Protein AF-A0A7Y3AHX5-F1 (afdb_monomer_lite)

Secondary structure (DSSP, 8-state):
------SGGGBTTEEEEETTEEEE-SSPPEEEE-TTS-EEEEPPEEETT---S---BGGGTTT-TT---------

Sequence (75 aa):
MTEKKQTCENCIYWETLADPRGECRKNPPALVISEGGSEAAEWPKTTR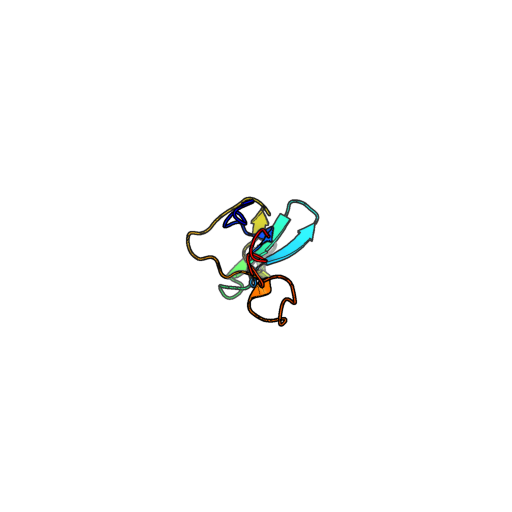GSWCGEHTLKCYIIGCEWCDDREGPDL

Structure (mmCIF, N/CA/C/O backbone):
data_AF-A0A7Y3AHX5-F1
#
_entry.id   AF-A0A7Y3AHX5-F1
#
loop_
_atom_site.group_PDB
_atom_site.id
_atom_site.type_symbol
_atom_site.label_atom_id
_atom_site.label_alt_id
_atom_site.label_comp_id
_atom_site.label_asym_id
_atom_site.label_entity_id
_atom_site.label_seq_id
_atom_site.pdbx_PDB_ins_code
_atom_site.Cartn_x
_atom_site.Cartn_y
_atom_site.Cartn_z
_atom_site.occupancy
_atom_site.B_iso_or_equiv
_atom_site.auth_seq_id
_atom_site.auth_comp_id
_atom_site.auth_asym_id
_atom_site.auth_atom_id
_atom_site.pdbx_PDB_model_num
ATOM 1 N N . MET A 1 1 ? -16.810 8.255 20.052 1.00 40.34 1 MET A N 1
ATOM 2 C CA . MET A 1 1 ? -16.357 7.097 19.254 1.00 40.34 1 MET A CA 1
ATOM 3 C C . MET A 1 1 ? -15.795 7.604 17.933 1.00 40.34 1 MET A C 1
ATOM 5 O O . MET A 1 1 ? -16.571 7.959 17.057 1.00 40.34 1 MET A O 1
ATOM 9 N N . THR A 1 2 ? -14.476 7.729 17.784 1.00 49.53 2 THR A N 1
ATOM 10 C CA . THR A 1 2 ? -13.899 8.030 16.462 1.00 49.53 2 THR A CA 1
ATOM 11 C C . THR A 1 2 ? -13.592 6.695 15.804 1.00 49.53 2 THR A C 1
ATOM 13 O O . THR A 1 2 ? -12.554 6.095 16.071 1.00 49.53 2 THR A O 1
ATOM 16 N N . GLU A 1 3 ? -14.534 6.185 15.013 1.00 59.88 3 GLU A N 1
ATOM 17 C CA . GLU A 1 3 ? -14.321 4.989 14.197 1.00 59.88 3 GLU A CA 1
ATOM 18 C C . GLU A 1 3 ? -13.059 5.195 13.344 1.00 59.88 3 GLU A C 1
ATOM 20 O O . GLU A 1 3 ? -12.949 6.181 12.604 1.00 59.88 3 GLU A O 1
ATOM 25 N N . LYS A 1 4 ? -12.059 4.310 13.479 1.00 67.44 4 LYS A N 1
ATOM 26 C CA . LYS A 1 4 ? -10.882 4.365 12.606 1.00 67.44 4 LYS A CA 1
ATOM 27 C C . LYS A 1 4 ? -11.341 4.021 11.198 1.00 67.44 4 LYS A C 1
ATOM 29 O O . LYS A 1 4 ? -11.692 2.877 10.919 1.00 67.44 4 LYS A O 1
ATOM 34 N N . LYS A 1 5 ? -11.332 5.026 10.323 1.00 80.44 5 LYS A N 1
ATOM 35 C CA . LYS A 1 5 ? -11.729 4.877 8.924 1.00 80.44 5 LYS A CA 1
ATOM 36 C C . LYS A 1 5 ? -10.902 3.770 8.274 1.00 80.44 5 LYS A C 1
ATOM 38 O O . LYS A 1 5 ? -9.683 3.718 8.451 1.00 80.44 5 LYS A O 1
ATOM 43 N N . GLN A 1 6 ? -11.576 2.906 7.522 1.00 88.88 6 GLN A N 1
ATOM 44 C CA . GLN A 1 6 ? -10.956 1.827 6.756 1.00 88.88 6 GLN A CA 1
ATOM 45 C C . GLN A 1 6 ? -10.214 2.417 5.554 1.00 88.88 6 GLN A C 1
ATOM 47 O O . GLN A 1 6 ? -10.703 2.391 4.434 1.00 88.88 6 GLN A O 1
ATOM 52 N N . THR A 1 7 ? -9.048 3.004 5.797 1.00 92.69 7 THR A N 1
ATOM 53 C CA . THR A 1 7 ? -8.222 3.666 4.785 1.00 92.69 7 THR A CA 1
ATOM 54 C C . THR A 1 7 ? -6.824 3.065 4.763 1.00 92.69 7 THR A C 1
ATOM 56 O O . THR A 1 7 ? -6.383 2.423 5.719 1.00 92.69 7 THR A O 1
ATOM 59 N N . CYS A 1 8 ? -6.105 3.262 3.660 1.00 93.31 8 CYS A N 1
ATOM 60 C CA . CYS A 1 8 ? -4.734 2.798 3.499 1.00 93.31 8 CYS A CA 1
ATOM 61 C C . CYS A 1 8 ? -3.831 3.229 4.665 1.00 93.31 8 CYS A C 1
ATOM 63 O O . CYS A 1 8 ? -3.090 2.399 5.174 1.00 93.31 8 CYS A O 1
ATOM 65 N N . GLU A 1 9 ? -3.948 4.457 5.178 1.00 92.19 9 GLU A N 1
ATOM 66 C CA . GLU A 1 9 ? -3.118 4.939 6.299 1.00 92.19 9 GLU A CA 1
ATOM 67 C C . GLU A 1 9 ? -3.208 4.060 7.564 1.00 92.19 9 GLU A C 1
ATOM 69 O O . GLU A 1 9 ? -2.219 3.891 8.284 1.00 92.19 9 GLU A O 1
ATOM 74 N N . ASN A 1 10 ? -4.376 3.448 7.796 1.00 90.12 10 ASN A N 1
ATOM 75 C CA . ASN A 1 10 ? -4.676 2.614 8.958 1.00 90.12 10 ASN A CA 1
ATOM 76 C C . ASN A 1 10 ? -4.447 1.111 8.701 1.00 90.12 10 ASN A C 1
ATOM 78 O O . ASN A 1 10 ? -4.550 0.306 9.634 1.00 90.12 10 ASN A O 1
ATOM 82 N N . CYS A 1 11 ? -4.095 0.735 7.468 1.00 92.00 11 CYS A N 1
ATOM 83 C CA . CYS A 1 11 ? -3.945 -0.649 7.030 1.00 92.00 11 CYS A CA 1
ATOM 84 C C . CYS A 1 11 ? -2.526 -1.185 7.266 1.00 92.00 11 CYS A C 1
ATOM 86 O O . CYS A 1 11 ? -1.553 -0.563 6.847 1.00 92.00 11 CYS A O 1
ATOM 88 N N . ILE A 1 12 ? -2.384 -2.373 7.858 1.00 92.94 12 ILE A N 1
ATOM 89 C CA . ILE A 1 12 ? -1.097 -3.026 8.161 1.00 92.94 12 ILE A CA 1
ATOM 90 C C . ILE A 1 12 ? -0.204 -3.220 6.939 1.00 92.94 12 ILE A C 1
ATOM 92 O O . ILE A 1 12 ? 1.015 -3.172 7.051 1.00 92.94 12 ILE A O 1
ATOM 96 N N . TYR A 1 13 ? -0.815 -3.387 5.772 1.00 93.81 13 TYR A N 1
ATOM 97 C CA . TYR A 1 13 ? -0.102 -3.620 4.526 1.00 93.81 13 TYR A CA 1
ATOM 98 C C . TYR A 1 13 ? 0.375 -2.334 3.850 1.00 93.81 13 TYR A C 1
ATOM 100 O O . TYR A 1 13 ? 1.003 -2.419 2.802 1.00 93.81 13 TYR A O 1
ATOM 108 N N . TRP A 1 14 ? 0.040 -1.153 4.368 1.00 94.44 14 TRP A N 1
ATOM 109 C CA . TRP A 1 14 ? 0.366 0.105 3.704 1.00 94.44 14 TRP A CA 1
ATOM 110 C C . TRP A 1 14 ? 1.589 0.780 4.322 1.00 94.44 14 TRP A C 1
ATOM 112 O O . TRP A 1 14 ? 1.615 1.082 5.525 1.00 94.44 14 TRP A O 1
ATOM 122 N N . GLU A 1 15 ? 2.572 1.065 3.474 1.00 95.00 15 GLU A N 1
ATOM 123 C CA . GLU A 1 15 ? 3.803 1.766 3.825 1.00 95.00 15 GLU A CA 1
ATOM 124 C C . GLU A 1 15 ? 3.823 3.152 3.171 1.00 95.00 15 GLU A C 1
ATOM 126 O O . GLU A 1 15 ? 3.580 3.301 1.972 1.00 95.00 15 GLU A O 1
ATOM 131 N N . THR A 1 16 ? 4.092 4.188 3.968 1.00 95.06 16 THR A N 1
ATOM 132 C CA . THR A 1 16 ? 4.164 5.567 3.474 1.00 95.06 16 THR A CA 1
ATOM 133 C C . THR A 1 16 ? 5.456 5.767 2.690 1.00 95.06 16 THR A C 1
ATOM 135 O O . THR A 1 16 ? 6.537 5.545 3.226 1.00 95.06 16 THR A O 1
ATOM 138 N N . LEU A 1 17 ? 5.344 6.264 1.457 1.00 92.88 17 LEU A N 1
ATOM 139 C CA . LEU A 1 17 ? 6.493 6.662 0.639 1.00 92.88 17 LEU A CA 1
ATOM 140 C C . LEU A 1 17 ? 6.723 8.174 0.717 1.00 92.88 17 LEU A C 1
ATOM 142 O O . LEU A 1 17 ? 7.793 8.634 1.100 1.00 92.88 17 LEU A O 1
ATOM 146 N N . ALA A 1 18 ? 5.700 8.949 0.360 1.00 91.50 18 ALA A N 1
ATOM 147 C CA . ALA A 1 18 ? 5.710 10.407 0.390 1.00 91.50 18 ALA A CA 1
ATOM 148 C C . ALA A 1 18 ? 4.264 10.895 0.459 1.00 91.50 18 ALA A C 1
ATOM 150 O O . ALA A 1 18 ? 3.498 10.616 -0.458 1.00 91.50 18 ALA A O 1
ATOM 151 N N . ASP A 1 19 ? 3.872 11.600 1.522 1.00 85.25 19 ASP A N 1
ATOM 152 C CA . ASP A 1 19 ? 2.474 11.991 1.746 1.00 85.25 19 ASP A CA 1
ATOM 153 C C . ASP A 1 19 ? 1.881 12.763 0.543 1.00 85.25 19 ASP A C 1
ATOM 155 O O . ASP A 1 19 ? 2.532 13.670 0.019 1.00 85.25 19 ASP A O 1
ATOM 159 N N . PRO A 1 20 ? 0.669 12.416 0.062 1.00 91.94 20 PRO A N 1
ATOM 160 C CA . PRO A 1 20 ? -0.273 11.418 0.587 1.00 91.94 20 PRO A CA 1
ATOM 161 C C . PRO A 1 20 ? -0.154 10.026 -0.065 1.00 91.94 20 PRO A C 1
ATOM 163 O O . PRO A 1 20 ? -1.119 9.263 -0.058 1.00 91.94 20 PRO A O 1
ATOM 166 N N . ARG A 1 21 ? 0.977 9.698 -0.693 1.00 95.62 21 ARG A N 1
ATOM 167 C CA . ARG A 1 21 ? 1.233 8.451 -1.430 1.00 95.62 21 ARG A CA 1
ATOM 168 C C . ARG A 1 21 ? 2.010 7.429 -0.597 1.00 95.62 21 ARG A C 1
ATOM 170 O O . ARG A 1 21 ? 2.915 7.753 0.172 1.00 95.62 21 ARG A O 1
ATOM 177 N N . GLY A 1 22 ? 1.691 6.168 -0.829 1.00 95.19 22 GLY A N 1
ATOM 178 C CA . GLY A 1 22 ? 2.390 5.020 -0.272 1.00 95.19 22 GLY A CA 1
ATOM 179 C C . GLY A 1 22 ? 2.236 3.806 -1.170 1.00 95.19 22 GLY A C 1
ATOM 180 O O . GLY A 1 22 ? 1.662 3.890 -2.259 1.00 95.19 22 GLY A O 1
ATOM 181 N N . GLU A 1 23 ? 2.740 2.679 -0.706 1.00 96.12 23 GLU A N 1
ATOM 182 C CA . GLU A 1 23 ? 2.675 1.400 -1.398 1.00 96.12 23 GLU A CA 1
ATOM 183 C C . GLU A 1 23 ? 1.897 0.367 -0.580 1.00 96.12 23 GLU A C 1
ATOM 185 O O . GLU A 1 23 ? 1.931 0.357 0.650 1.00 96.12 23 GLU A O 1
AT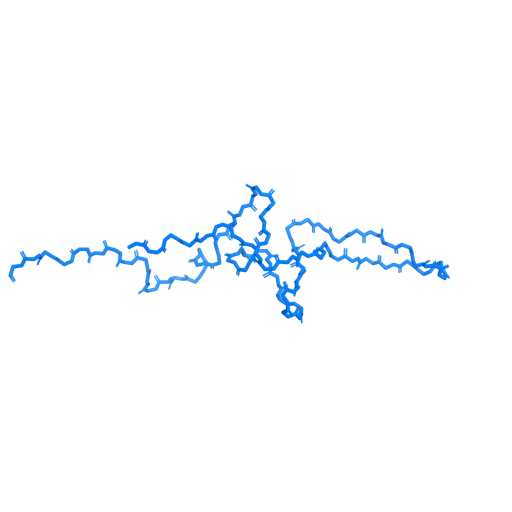OM 190 N N . CYS A 1 24 ? 1.147 -0.489 -1.273 1.00 95.00 24 CYS A N 1
ATOM 191 C CA . CYS A 1 24 ? 0.395 -1.576 -0.661 1.00 95.00 24 CYS A CA 1
ATOM 192 C C . CYS A 1 24 ? 1.166 -2.892 -0.802 1.00 95.00 24 CYS A C 1
ATOM 194 O O . CYS A 1 24 ? 1.328 -3.406 -1.905 1.00 95.00 24 CYS A O 1
ATOM 196 N N . ARG A 1 25 ? 1.575 -3.470 0.326 1.00 94.75 25 ARG A N 1
ATOM 197 C CA . ARG A 1 25 ? 2.334 -4.725 0.433 1.00 94.75 25 ARG A CA 1
ATOM 198 C C . ARG A 1 25 ? 1.451 -5.971 0.497 1.00 94.75 25 ARG A C 1
ATOM 200 O O . ARG A 1 25 ? 1.949 -7.069 0.722 1.00 94.75 25 ARG A O 1
ATOM 207 N N . LYS A 1 26 ? 0.131 -5.812 0.341 1.00 94.38 26 LYS A N 1
ATOM 208 C CA . LYS A 1 26 ? -0.824 -6.925 0.416 1.00 94.38 26 LYS A CA 1
ATOM 209 C C . LYS A 1 26 ? -0.688 -7.872 -0.776 1.00 94.38 26 LYS A C 1
ATOM 211 O O . LYS A 1 26 ? -0.715 -9.085 -0.608 1.00 94.38 26 LYS A O 1
ATOM 216 N N . ASN A 1 27 ? -0.574 -7.296 -1.967 1.00 90.69 27 ASN A N 1
ATOM 217 C CA . ASN A 1 27 ? -0.368 -8.031 -3.208 1.00 90.69 27 ASN A CA 1
ATOM 218 C C . ASN A 1 27 ? 1.103 -7.911 -3.604 1.00 90.69 27 ASN A C 1
ATOM 220 O O . ASN A 1 27 ? 1.669 -6.842 -3.376 1.00 90.69 27 ASN A O 1
ATOM 224 N N . PRO A 1 28 ? 1.707 -8.951 -4.203 1.00 93.44 28 PRO A N 1
ATOM 225 C CA . PRO A 1 28 ? 3.095 -8.899 -4.654 1.00 93.44 28 PRO A CA 1
ATOM 226 C C . PRO A 1 28 ? 3.329 -7.744 -5.644 1.00 93.44 28 PRO A C 1
ATOM 228 O O . PRO A 1 28 ? 2.381 -7.296 -6.300 1.00 93.44 28 PRO A O 1
ATOM 231 N N . PRO A 1 29 ? 4.581 -7.269 -5.782 1.00 94.38 29 PRO A N 1
ATOM 232 C CA . PRO A 1 29 ? 4.905 -6.234 -6.747 1.00 94.38 29 PRO A CA 1
ATOM 233 C C . PRO A 1 29 ? 4.627 -6.739 -8.165 1.00 94.38 29 PRO A C 1
ATOM 235 O O . PRO A 1 29 ? 4.880 -7.901 -8.492 1.00 94.38 29 PRO A O 1
ATOM 238 N N . ALA A 1 30 ? 4.101 -5.858 -9.007 1.00 92.25 30 ALA A N 1
ATOM 239 C CA . ALA A 1 30 ? 3.873 -6.144 -10.412 1.00 92.25 30 ALA A CA 1
ATOM 240 C C . ALA A 1 30 ? 5.134 -5.823 -11.217 1.00 92.25 30 ALA A C 1
ATOM 242 O O . ALA A 1 30 ? 5.844 -4.861 -10.917 1.00 92.25 30 ALA A O 1
ATOM 243 N N . LEU A 1 31 ? 5.396 -6.611 -12.259 1.00 94.06 31 LEU A N 1
ATOM 244 C CA . LEU A 1 31 ? 6.412 -6.263 -13.245 1.00 94.06 31 LEU A CA 1
ATOM 245 C C . LEU A 1 31 ? 5.914 -5.083 -14.078 1.00 94.06 31 LEU A C 1
ATOM 247 O O . LEU A 1 31 ? 4.857 -5.154 -14.706 1.00 94.06 31 LEU A O 1
ATOM 251 N N . VAL A 1 32 ? 6.688 -4.006 -14.080 1.00 91.00 32 VAL A N 1
ATOM 252 C CA . VAL A 1 32 ? 6.491 -2.838 -14.929 1.00 91.00 32 VAL A CA 1
ATOM 253 C C . VAL A 1 32 ? 7.649 -2.740 -15.912 1.00 91.00 32 VAL A C 1
ATOM 255 O O . VAL A 1 32 ? 8.814 -2.919 -15.555 1.00 91.00 32 VAL A O 1
ATOM 258 N N . ILE A 1 33 ? 7.316 -2.460 -17.167 1.00 90.81 33 ILE A N 1
ATOM 259 C CA . ILE A 1 33 ? 8.290 -2.230 -18.231 1.00 90.81 33 ILE A CA 1
ATOM 260 C C . ILE A 1 33 ? 8.331 -0.723 -18.456 1.00 90.81 33 ILE A C 1
ATOM 262 O O . ILE A 1 33 ? 7.327 -0.114 -18.824 1.00 90.81 33 ILE A O 1
ATOM 266 N N . SER A 1 34 ? 9.481 -0.115 -18.186 1.00 85.75 34 SER A N 1
ATOM 267 C CA . SER A 1 34 ? 9.701 1.310 -18.438 1.00 85.75 34 SER A CA 1
ATOM 268 C C . SER A 1 34 ? 9.753 1.582 -19.941 1.00 85.75 34 SER A C 1
ATOM 270 O O . SER A 1 34 ? 10.085 0.692 -20.721 1.00 85.75 34 SER A O 1
ATOM 272 N N . GLU A 1 35 ? 9.525 2.828 -20.362 1.00 84.75 35 GLU A N 1
ATOM 273 C CA . GLU A 1 35 ? 9.574 3.214 -21.787 1.00 84.75 35 GLU A CA 1
ATOM 274 C C . GLU A 1 35 ? 10.921 2.887 -22.469 1.00 84.75 35 GLU A C 1
ATOM 276 O O . GLU A 1 35 ? 10.972 2.697 -23.680 1.00 84.75 35 GLU A O 1
ATOM 281 N N . GLY A 1 36 ? 12.006 2.753 -21.694 1.00 87.69 36 GLY A N 1
ATOM 282 C CA . GLY A 1 36 ? 13.327 2.317 -22.166 1.00 87.69 36 GLY A CA 1
ATOM 283 C C . GLY A 1 36 ? 13.559 0.799 -22.197 1.00 87.69 36 GLY A C 1
ATOM 284 O O . GLY A 1 36 ? 14.694 0.377 -22.394 1.00 87.69 36 GLY A O 1
ATOM 285 N N . GLY A 1 37 ? 12.533 -0.024 -21.959 1.00 87.75 37 GLY A N 1
ATOM 286 C CA . GLY A 1 37 ? 12.634 -1.490 -21.937 1.00 87.75 37 GLY A CA 1
ATOM 287 C C . GLY A 1 37 ? 13.179 -2.088 -20.636 1.00 87.75 37 GLY A C 1
ATOM 288 O O . GLY A 1 37 ? 13.303 -3.304 -20.534 1.00 87.75 37 GLY A O 1
ATOM 289 N N . SER A 1 38 ? 13.489 -1.264 -19.632 1.00 88.81 38 SER A N 1
ATOM 290 C CA . SER A 1 38 ? 13.918 -1.744 -18.316 1.00 88.81 38 SER A CA 1
ATOM 291 C C . SER A 1 38 ? 12.745 -2.335 -17.541 1.00 88.81 38 SER A C 1
ATOM 293 O O . SER A 1 38 ? 11.721 -1.672 -17.355 1.00 88.81 38 SER A O 1
ATOM 295 N N . GLU A 1 39 ? 12.922 -3.554 -17.046 1.00 93.00 39 GLU A N 1
ATOM 296 C CA . GLU A 1 39 ? 11.959 -4.243 -16.191 1.00 93.00 39 GLU A CA 1
ATOM 297 C C . GLU A 1 39 ? 12.231 -3.920 -14.717 1.00 93.00 39 GLU A C 1
ATOM 299 O O . GLU A 1 39 ? 13.369 -3.995 -14.248 1.00 93.00 39 GLU A O 1
ATOM 304 N N . ALA A 1 40 ? 11.184 -3.571 -13.973 1.00 92.12 40 ALA A N 1
ATOM 305 C CA . ALA A 1 40 ? 11.248 -3.386 -12.529 1.00 92.12 40 ALA A CA 1
ATOM 306 C C . ALA A 1 40 ? 10.040 -4.041 -11.855 1.00 92.12 40 ALA A C 1
ATOM 308 O O . ALA A 1 40 ? 8.949 -4.082 -12.414 1.00 92.12 40 ALA A O 1
ATOM 309 N N . ALA A 1 41 ? 10.230 -4.551 -10.641 1.00 94.06 41 ALA A N 1
ATOM 310 C CA . ALA A 1 41 ? 9.128 -5.002 -9.802 1.00 94.06 41 ALA A CA 1
ATOM 311 C C . ALA A 1 41 ? 8.687 -3.836 -8.908 1.00 94.06 41 ALA A C 1
ATOM 313 O O . ALA A 1 41 ? 9.450 -3.394 -8.049 1.00 94.06 41 ALA A O 1
ATOM 314 N N . GLU A 1 42 ? 7.468 -3.335 -9.102 1.00 94.44 42 GLU A N 1
ATOM 315 C CA . GLU A 1 42 ? 6.921 -2.216 -8.333 1.00 94.44 42 GLU A CA 1
ATOM 316 C C . GLU A 1 42 ? 5.695 -2.628 -7.518 1.00 94.44 42 GLU A C 1
ATOM 318 O O . GLU A 1 42 ? 4.772 -3.280 -8.011 1.00 94.44 42 GLU A O 1
ATOM 323 N N . TRP A 1 43 ? 5.658 -2.205 -6.255 1.00 95.12 43 TRP A N 1
ATOM 324 C CA . TRP A 1 43 ? 4.476 -2.372 -5.418 1.00 95.12 43 TRP A CA 1
ATOM 325 C C . TRP A 1 43 ? 3.342 -1.441 -5.868 1.00 95.12 43 TRP A C 1
ATOM 327 O O . TRP A 1 43 ? 3.602 -0.318 -6.315 1.00 95.12 43 TRP A O 1
ATOM 337 N N . PRO A 1 44 ? 2.070 -1.858 -5.717 1.00 94.12 44 PRO A N 1
ATOM 338 C CA . PRO A 1 44 ? 0.928 -1.008 -6.026 1.00 94.12 44 PRO A CA 1
ATOM 339 C C . PRO A 1 44 ? 0.956 0.309 -5.239 1.00 94.12 44 PRO A C 1
ATOM 341 O O . PRO A 1 44 ? 0.835 0.325 -4.011 1.00 94.12 44 PRO A O 1
ATOM 344 N N . LYS A 1 45 ? 1.067 1.429 -5.957 1.00 94.25 45 LYS A N 1
ATOM 345 C CA . LYS A 1 45 ? 1.040 2.779 -5.380 1.00 94.25 45 LYS A CA 1
ATOM 346 C C . LYS A 1 45 ? -0.404 3.199 -5.105 1.00 94.25 45 LYS A C 1
ATOM 348 O O . LYS A 1 45 ? -1.250 3.165 -5.993 1.00 94.25 45 LYS A O 1
ATOM 353 N N . THR A 1 46 ? -0.685 3.615 -3.875 1.00 94.56 46 THR A N 1
ATOM 354 C CA . THR A 1 46 ? -2.022 4.023 -3.408 1.00 94.56 46 THR A CA 1
ATOM 355 C C . THR A 1 46 ? -1.939 5.301 -2.573 1.00 94.56 46 THR A C 1
ATOM 357 O O . THR A 1 46 ? -0.859 5.706 -2.139 1.00 94.56 46 THR A O 1
ATOM 360 N N . THR A 1 47 ? -3.070 5.976 -2.356 1.00 95.50 47 THR A N 1
ATOM 361 C CA . THR A 1 47 ? -3.134 7.173 -1.501 1.00 95.50 47 THR A CA 1
ATOM 362 C C . THR A 1 47 ? -3.615 6.835 -0.096 1.00 95.50 47 THR A C 1
ATOM 364 O O . THR A 1 47 ? -4.420 5.925 0.080 1.00 95.50 47 THR A O 1
ATOM 367 N N . ARG A 1 48 ? -3.179 7.609 0.905 1.00 93.94 48 ARG A N 1
ATOM 368 C CA . ARG A 1 48 ? -3.469 7.372 2.330 1.00 93.94 48 ARG A CA 1
ATOM 369 C C . ARG A 1 48 ? -4.965 7.220 2.643 1.00 93.94 48 ARG A C 1
ATOM 371 O O . ARG A 1 48 ? -5.329 6.411 3.485 1.00 93.94 48 ARG A O 1
ATOM 378 N N . GLY A 1 49 ? -5.820 7.953 1.923 1.00 92.19 49 GLY A N 1
ATOM 379 C CA . GLY A 1 49 ? -7.278 7.943 2.092 1.00 92.19 49 GLY A CA 1
ATOM 380 C C . GLY A 1 49 ? -8.033 6.932 1.222 1.00 92.19 49 GLY A C 1
ATOM 381 O O . GLY A 1 49 ? -9.258 6.901 1.283 1.00 92.19 49 GLY A O 1
ATOM 382 N N . SER A 1 50 ? -7.343 6.140 0.394 1.00 92.50 50 SER A N 1
ATOM 383 C CA . SER A 1 50 ? -7.983 5.107 -0.429 1.00 92.50 50 SER A CA 1
ATOM 384 C C . SER A 1 50 ? -8.390 3.889 0.400 1.00 92.50 50 SER A C 1
ATOM 386 O O . SER A 1 50 ? -7.848 3.643 1.476 1.00 92.50 50 SER A O 1
ATOM 388 N N . TRP A 1 51 ? -9.321 3.098 -0.132 1.00 90.69 51 TRP A N 1
ATOM 389 C CA . TRP A 1 51 ? -9.747 1.826 0.441 1.00 90.69 51 TRP A CA 1
ATOM 390 C C . TRP A 1 51 ? -9.996 0.811 -0.672 1.00 90.69 51 TRP A C 1
ATOM 392 O O . TRP A 1 51 ? -10.740 1.086 -1.609 1.00 90.69 51 TRP A O 1
ATOM 402 N N . CYS A 1 52 ? -9.368 -0.360 -0.576 1.00 90.06 52 CYS A N 1
ATOM 403 C CA . CYS A 1 52 ? -9.488 -1.426 -1.573 1.00 90.06 52 CYS A CA 1
ATOM 404 C C . CYS A 1 52 ? -10.563 -2.477 -1.241 1.00 90.06 52 CYS A C 1
ATOM 406 O O . CYS A 1 52 ? -10.619 -3.504 -1.907 1.00 90.06 52 CYS A O 1
ATOM 408 N N . GLY A 1 53 ? -11.383 -2.267 -0.204 1.00 88.69 53 GLY A N 1
ATOM 409 C CA . GLY A 1 53 ? -12.380 -3.242 0.263 1.00 88.69 53 GLY A CA 1
ATOM 410 C C . GLY A 1 53 ? -11.845 -4.255 1.280 1.00 88.69 53 GLY A C 1
ATOM 411 O O . GLY A 1 53 ? -12.613 -4.790 2.072 1.00 88.69 53 GLY A O 1
ATOM 412 N N . GLU A 1 54 ? -10.528 -4.464 1.344 1.00 86.69 54 GLU A N 1
ATOM 413 C CA . GLU A 1 54 ? -9.905 -5.396 2.285 1.00 86.69 54 GLU A CA 1
ATOM 414 C C . GLU A 1 54 ? -8.868 -4.680 3.165 1.00 86.69 54 GLU A C 1
ATOM 416 O O . GLU A 1 54 ? -7.749 -4.393 2.739 1.00 86.69 54 GLU A O 1
ATOM 421 N N . HIS A 1 55 ? -9.250 -4.385 4.409 1.00 86.06 55 HIS A N 1
ATOM 422 C CA . HIS A 1 55 ? -8.469 -3.580 5.347 1.00 86.06 55 HIS A CA 1
ATOM 423 C C . HIS A 1 55 ? -8.188 -4.349 6.644 1.00 86.06 55 HIS A C 1
ATOM 425 O O . HIS A 1 55 ? -9.110 -4.854 7.282 1.00 86.06 55 HIS A O 1
ATOM 431 N N . THR A 1 56 ? -6.925 -4.369 7.074 1.00 89.44 56 THR A N 1
ATOM 432 C CA . THR A 1 56 ? -6.504 -4.951 8.357 1.00 89.44 56 THR A CA 1
ATOM 433 C C . THR A 1 56 ? -5.816 -3.876 9.183 1.00 89.44 56 THR A C 1
ATOM 435 O O . THR A 1 56 ? -4.819 -3.315 8.744 1.00 89.44 56 THR A O 1
ATOM 438 N N . LEU A 1 57 ? -6.337 -3.569 10.372 1.00 85.50 57 LEU A N 1
ATOM 439 C CA . LEU A 1 57 ? -5.822 -2.486 11.216 1.00 85.50 57 LEU A CA 1
ATOM 440 C C . LEU A 1 57 ? -4.389 -2.750 11.709 1.00 85.50 57 LEU A C 1
ATOM 442 O O . LEU A 1 57 ? -4.102 -3.816 12.250 1.00 85.50 57 LEU A O 1
ATOM 446 N N . LYS A 1 58 ? -3.521 -1.729 11.651 1.00 80.25 58 LYS A N 1
ATOM 447 C CA . LYS A 1 58 ? -2.159 -1.766 12.236 1.00 80.25 58 LYS A CA 1
ATOM 448 C C . LYS A 1 58 ? -2.124 -2.074 13.744 1.00 80.25 58 LYS A C 1
ATOM 450 O O . LYS A 1 58 ? -1.173 -2.681 14.219 1.00 80.25 58 LYS A O 1
ATOM 455 N N . CYS A 1 59 ? -3.156 -1.692 14.500 1.00 68.12 59 CYS A N 1
ATOM 456 C CA . CYS A 1 59 ? -3.217 -1.885 15.962 1.00 68.12 59 CYS A CA 1
ATOM 457 C C . CYS A 1 59 ? -3.467 -3.349 16.384 1.00 68.12 59 CYS A C 1
ATOM 459 O O . CYS A 1 59 ? -3.531 -3.642 17.567 1.00 68.12 59 CYS A O 1
ATOM 461 N N . TYR A 1 60 ? -3.581 -4.285 15.436 1.00 55.47 60 TYR A N 1
ATOM 462 C CA . TYR A 1 60 ? -3.791 -5.702 15.743 1.00 55.47 60 TYR A CA 1
ATOM 463 C C . TYR A 1 60 ? -2.507 -6.456 16.165 1.00 55.47 60 TYR A C 1
ATOM 465 O O . TYR A 1 60 ? -2.607 -7.586 16.629 1.00 55.47 60 TYR A O 1
ATOM 473 N N . ILE A 1 61 ? -1.303 -5.879 16.002 1.00 52.88 61 ILE A N 1
ATOM 474 C CA . ILE A 1 61 ? -0.024 -6.614 16.185 1.00 52.88 61 ILE A CA 1
ATOM 475 C C . ILE A 1 61 ? 0.837 -6.130 17.356 1.00 52.88 61 ILE A C 1
ATOM 477 O O . ILE A 1 61 ? 1.567 -6.920 17.950 1.00 52.88 61 ILE A O 1
ATOM 481 N N . ILE A 1 62 ? 0.740 -4.865 17.745 1.00 50.72 62 ILE A N 1
ATOM 482 C CA . ILE A 1 62 ? 1.299 -4.411 19.020 1.00 50.72 62 ILE A CA 1
ATOM 483 C C . ILE A 1 62 ? 0.131 -4.477 19.982 1.00 50.72 62 ILE A C 1
ATOM 485 O O . ILE A 1 62 ? -0.915 -3.930 19.6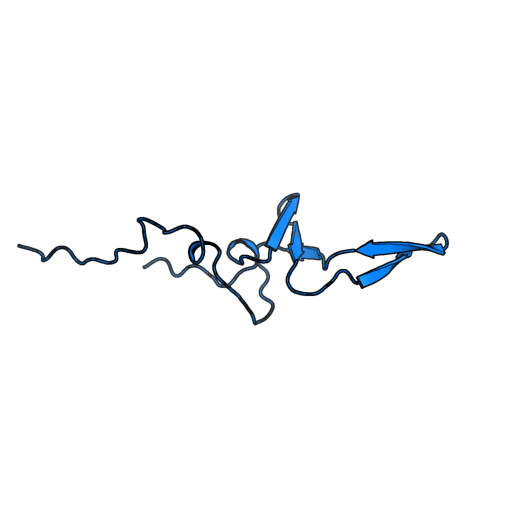47 1.00 50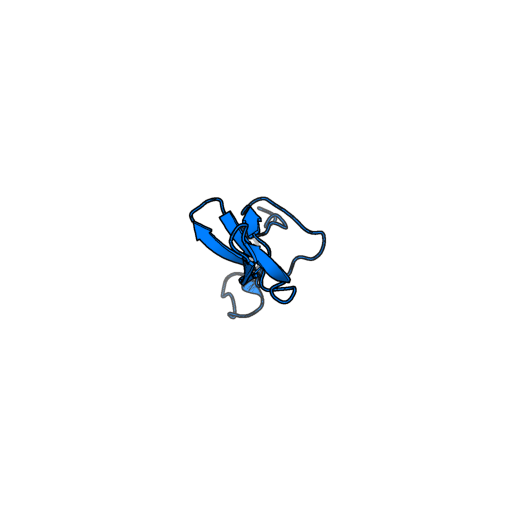.72 62 ILE A O 1
ATOM 489 N N . GLY A 1 63 ? 0.281 -5.155 21.121 1.00 49.22 63 GLY A N 1
ATOM 490 C 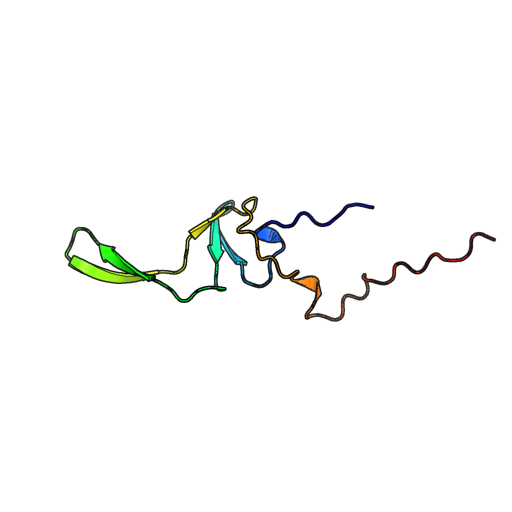CA . GLY A 1 63 ? -0.671 -5.062 22.223 1.00 49.22 63 GLY A CA 1
ATOM 491 C C . GLY A 1 63 ? -0.894 -3.590 22.545 1.00 49.22 63 GLY A C 1
ATOM 492 O O . GLY A 1 63 ? -0.121 -2.977 23.273 1.00 49.22 63 GLY A O 1
ATOM 493 N N . CYS A 1 64 ? -1.894 -2.998 21.901 1.00 46.88 64 CYS A N 1
ATOM 494 C CA . CYS A 1 64 ? -2.280 -1.631 22.116 1.00 46.88 64 CYS A CA 1
ATOM 495 C C . CYS A 1 64 ? -2.877 -1.639 23.519 1.00 46.88 64 CYS A C 1
ATOM 497 O O . CYS A 1 64 ? -3.986 -2.131 23.720 1.00 46.88 64 CYS A O 1
ATOM 499 N N . GLU A 1 65 ? -2.175 -1.033 24.468 1.00 47.50 65 GLU A N 1
ATOM 500 C CA . GLU A 1 65 ? -2.680 -0.574 25.771 1.00 47.50 65 GLU A CA 1
ATOM 501 C C . GLU A 1 65 ? -3.817 0.477 25.618 1.00 47.50 65 GLU A C 1
ATOM 503 O O . GLU A 1 65 ? -4.025 1.333 26.461 1.00 47.50 65 GLU A O 1
ATOM 508 N N . TRP A 1 66 ? -4.533 0.450 24.488 1.00 51.47 66 TRP A N 1
ATOM 509 C CA . TRP A 1 66 ? -5.537 1.405 24.024 1.00 51.47 66 TRP A CA 1
ATOM 510 C C . TRP A 1 66 ? -6.651 0.701 23.223 1.00 51.47 66 TRP A C 1
ATOM 512 O O . TRP A 1 66 ? -7.294 1.307 22.367 1.00 51.47 66 TRP A O 1
ATOM 522 N N . CYS A 1 67 ? -6.865 -0.594 23.474 1.00 50.31 67 CYS A N 1
ATOM 523 C CA . CYS A 1 67 ? -8.121 -1.286 23.161 1.00 50.31 67 CYS A CA 1
ATOM 524 C C . CYS A 1 67 ? -8.942 -1.568 24.432 1.00 50.31 67 CYS A C 1
ATOM 526 O O . CYS A 1 67 ? -9.801 -2.444 24.415 1.00 50.31 67 CYS A O 1
ATOM 528 N N . ASP A 1 68 ? -8.674 -0.857 25.532 1.00 47.25 68 ASP A N 1
ATOM 529 C CA . ASP A 1 68 ? -9.476 -0.938 26.751 1.00 47.25 68 ASP A CA 1
ATOM 530 C C . ASP A 1 68 ? -10.573 0.136 26.682 1.00 47.25 68 ASP A C 1
ATOM 532 O O . ASP A 1 68 ? -10.441 1.246 27.187 1.00 47.25 68 ASP A O 1
ATOM 536 N N . ASP A 1 69 ? -11.666 -0.204 25.999 1.00 54.72 69 ASP A N 1
ATOM 537 C CA . ASP A 1 69 ? -12.983 0.397 26.235 1.00 54.72 69 ASP A CA 1
ATOM 538 C C . ASP A 1 69 ? -13.557 -0.199 27.533 1.00 54.72 69 ASP A C 1
ATOM 540 O O . ASP A 1 69 ? -14.629 -0.796 27.553 1.00 54.72 69 ASP A O 1
ATOM 544 N N . ARG A 1 70 ? -12.810 -0.122 28.645 1.00 47.44 70 ARG A N 1
ATOM 545 C CA . ARG A 1 70 ? -13.443 -0.295 29.949 1.00 47.44 70 ARG A CA 1
ATOM 546 C C . ARG A 1 70 ? -14.066 1.034 30.294 1.00 47.44 70 ARG A C 1
ATOM 548 O O . ARG A 1 70 ? -13.406 1.944 30.790 1.00 47.44 70 ARG A O 1
ATOM 555 N N . GLU A 1 71 ? -15.363 1.104 30.031 1.00 51.50 71 GLU A N 1
ATOM 556 C CA . GLU A 1 71 ? -16.292 1.821 30.887 1.00 51.50 71 GLU A CA 1
ATOM 557 C C . GLU A 1 71 ? -15.846 1.629 32.347 1.00 51.50 71 GLU A C 1
ATOM 559 O O . GLU A 1 71 ? -16.026 0.567 32.948 1.00 51.50 71 GLU A O 1
ATOM 564 N N . GLY A 1 72 ? -15.185 2.638 32.914 1.00 50.16 72 GLY A N 1
ATOM 565 C CA . GLY A 1 72 ? -15.159 2.771 34.360 1.00 50.16 72 GLY A CA 1
ATOM 566 C C . GLY A 1 72 ? -16.613 2.965 34.784 1.00 50.16 72 GLY A C 1
ATOM 567 O O . GLY A 1 72 ? -17.279 3.810 34.180 1.00 50.16 72 GLY A O 1
ATOM 568 N N . PRO A 1 73 ? -17.150 2.185 35.738 1.00 45.34 73 PRO A N 1
ATOM 569 C CA . PRO A 1 73 ? -18.499 2.434 36.211 1.00 45.34 73 PRO A CA 1
ATOM 570 C C . PRO A 1 73 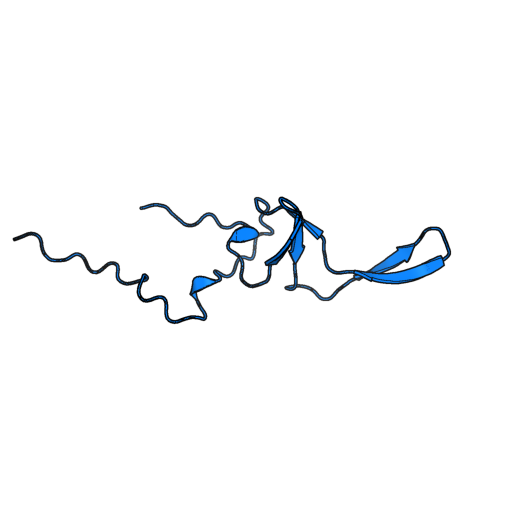? -18.553 3.851 36.789 1.00 45.34 73 PRO A C 1
ATOM 572 O O . PRO A 1 73 ? -17.776 4.193 37.679 1.00 45.34 73 PRO A O 1
ATOM 575 N N . ASP A 1 74 ? -19.452 4.656 36.232 1.00 49.94 74 ASP A N 1
ATOM 576 C CA . ASP A 1 74 ? -19.846 5.964 36.744 1.00 49.94 74 ASP A CA 1
ATOM 577 C C . ASP A 1 74 ? -20.448 5.772 38.144 1.00 49.94 74 ASP A C 1
ATOM 579 O O . ASP A 1 74 ? -21.535 5.201 38.272 1.00 49.94 74 ASP A O 1
ATOM 583 N N . LEU A 1 75 ? -19.699 6.159 39.183 1.00 45.41 75 LEU A N 1
ATOM 584 C CA . LEU A 1 75 ? -20.138 6.248 40.582 1.00 45.41 75 LEU A CA 1
ATOM 585 C C . LEU A 1 75 ? -19.386 7.367 41.310 1.00 45.41 75 LEU A C 1
ATOM 587 O O . LEU A 1 75 ? -18.134 7.322 41.340 1.00 45.41 75 LEU A O 1
#

pLDDT: mean 80.26, std 18.54, range [40.34, 96.12]

Radius of gyration: 17.61 Å; chains: 1; bounding box: 34×21×63 Å

Foldseek 3Di:
DPPPDQWLLFALQWDDDDPQKTFGNPDWFDWDQDPVRDTDGHGDMDGRGDHPPDGDGPCPPPVPPPVPPPPPPDD